Protein AF-A0A822FK09-F1 (afdb_monomer_lite)

Sequence (150 aa):
STNTNNSENTMFYQAYQQLHTKAHIIFRRSNEQIWHAQYIGMHSTDHGGAYRDSLTRICSDICSLRLSLFILCPNGRTNIGLNRDCWIPNVFPPNKSIPNKYKRQYRFIGQLFGMAIRKKHYLNIKFVILLWKKLLNELISIEDIKDIDL

Foldseek 3Di:
DDPPDLLCPALLNVCLVPPLVPLVPQLPDPDLQSDFADDPPDPDPDRVVRRVVSLQRNQVSVQDPSDQFKDQFQCLVVVHAALVSAIDGHDDDPPDDDDPVNVSSVVVVVSVVVSCVVSVNDRPHHHQPVVVCVVVVHDDDPVSVRRRHD

Secondary structure (DSSP, 8-state):
---S-TTTTSHHHHHHHHHTTTHHHHTTSS-S-SS----TT-----HHHHHHHHHHHHHHHHTSTTSTTEEE-HHHHHT-SS-TT-EEEPPPPTTSPPPHHHHHHHHHHHHHHHHHHHHTPPP---B-HHHHHHHHTPPPPHHHHHTT--

Structure (mmCIF, N/CA/C/O backbone):
data_AF-A0A822FK09-F1
#
_entry.id   AF-A0A822FK09-F1
#
loop_
_atom_site.group_PDB
_atom_site.id
_atom_site.type_symbol
_atom_site.label_atom_id
_atom_site.label_alt_id
_atom_site.label_comp_id
_atom_site.label_asym_id
_atom_site.label_entity_id
_atom_site.label_seq_id
_atom_site.pdbx_PDB_ins_code
_atom_site.Cartn_x
_atom_site.Cartn_y
_atom_site.Cartn_z
_atom_site.occupancy
_atom_site.B_iso_or_equiv
_atom_site.auth_seq_id
_atom_site.auth_comp_id
_atom_site.auth_asym_id
_atom_site.auth_atom_id
_atom_site.pdbx_PDB_model_num
ATOM 1 N N . SER A 1 1 ? 14.178 -19.447 18.108 1.00 31.42 1 SER A N 1
ATOM 2 C CA . SER A 1 1 ? 14.388 -20.112 16.810 1.00 31.42 1 SER A CA 1
ATOM 3 C C . SER A 1 1 ? 14.202 -19.097 15.688 1.00 31.42 1 SER A C 1
ATOM 5 O O . SER A 1 1 ? 13.098 -18.614 15.502 1.00 31.42 1 SER A O 1
ATOM 7 N N . THR A 1 2 ? 15.321 -18.670 15.087 1.00 36.28 2 THR A N 1
ATOM 8 C CA . THR A 1 2 ? 15.493 -17.976 13.785 1.00 36.28 2 THR A CA 1
ATOM 9 C C . THR A 1 2 ? 14.389 -17.018 13.302 1.00 36.28 2 THR A C 1
ATOM 11 O O . THR A 1 2 ? 13.529 -17.405 12.519 1.00 36.28 2 THR A O 1
ATOM 14 N N . ASN A 1 3 ? 14.468 -15.737 13.682 1.00 38.47 3 ASN A N 1
ATOM 15 C CA . ASN A 1 3 ? 13.640 -14.660 13.109 1.00 38.47 3 ASN A CA 1
ATOM 16 C C . ASN A 1 3 ? 14.492 -13.660 12.299 1.00 38.47 3 ASN A C 1
ATOM 18 O O . ASN A 1 3 ? 14.310 -12.446 12.359 1.00 38.47 3 ASN A O 1
ATOM 22 N N . THR A 1 4 ? 15.480 -14.184 11.574 1.00 41.44 4 THR A N 1
ATOM 23 C CA . THR A 1 4 ? 16.336 -13.442 10.648 1.00 41.44 4 THR A CA 1
ATOM 24 C C . THR A 1 4 ? 15.861 -13.691 9.208 1.00 41.44 4 THR A C 1
ATOM 26 O O . THR A 1 4 ? 15.949 -14.802 8.698 1.00 41.44 4 THR A O 1
ATOM 29 N N . ASN A 1 5 ? 15.364 -12.625 8.566 1.00 54.38 5 ASN A N 1
ATOM 30 C CA . ASN A 1 5 ? 15.271 -12.411 7.108 1.00 54.38 5 ASN A CA 1
ATOM 31 C C . ASN A 1 5 ? 14.056 -12.912 6.291 1.00 54.38 5 ASN A C 1
ATOM 33 O O . ASN A 1 5 ? 14.176 -13.078 5.079 1.00 54.38 5 ASN A O 1
ATOM 37 N N . ASN A 1 6 ? 12.837 -13.016 6.845 1.00 70.88 6 ASN A N 1
ATOM 38 C CA . ASN A 1 6 ? 11.650 -13.200 5.975 1.00 70.88 6 ASN A CA 1
ATOM 39 C C . ASN A 1 6 ? 11.326 -11.936 5.142 1.00 70.88 6 ASN A C 1
ATOM 41 O O . ASN A 1 6 ? 10.929 -12.033 3.981 1.00 70.88 6 ASN A O 1
ATOM 45 N N . SER A 1 7 ? 11.549 -10.738 5.700 1.00 83.25 7 SER A N 1
ATOM 46 C CA . SER A 1 7 ? 11.255 -9.481 4.998 1.00 83.25 7 SER A CA 1
ATOM 47 C C . SER A 1 7 ? 12.175 -9.231 3.803 1.00 83.25 7 SER A C 1
ATOM 49 O O . SER A 1 7 ? 11.760 -8.607 2.835 1.00 83.25 7 SER A O 1
ATOM 51 N N . GLU A 1 8 ? 13.432 -9.683 3.862 1.00 87.69 8 GLU A N 1
ATOM 52 C CA . GLU A 1 8 ? 14.410 -9.438 2.790 1.00 87.69 8 GLU A CA 1
ATOM 53 C C . GLU A 1 8 ? 14.115 -10.269 1.537 1.00 87.69 8 GLU A C 1
ATOM 55 O O . GLU A 1 8 ? 14.360 -9.822 0.420 1.00 87.69 8 GLU A O 1
ATOM 60 N N . ASN A 1 9 ? 13.460 -11.415 1.730 1.00 89.50 9 ASN A N 1
ATOM 61 C CA . ASN A 1 9 ? 12.986 -12.300 0.670 1.00 89.50 9 ASN A CA 1
ATOM 62 C C . ASN A 1 9 ? 11.632 -11.862 0.077 1.00 89.50 9 ASN A C 1
ATOM 64 O O . ASN A 1 9 ? 11.017 -12.610 -0.683 1.00 89.50 9 ASN A O 1
ATOM 68 N N . THR A 1 10 ? 11.114 -10.688 0.445 1.00 95.19 10 THR A N 1
ATOM 69 C CA . THR A 1 10 ? 9.901 -10.127 -0.170 1.00 95.19 10 THR A CA 1
ATOM 70 C C . THR A 1 10 ? 10.236 -9.493 -1.517 1.00 95.19 10 THR A C 1
ATOM 72 O O . THR A 1 10 ? 11.293 -8.875 -1.685 1.00 95.19 10 THR A O 1
ATOM 75 N N . MET A 1 11 ? 9.309 -9.587 -2.466 1.00 95.31 11 MET A N 1
ATOM 76 C CA . MET A 1 11 ? 9.396 -8.860 -3.731 1.00 95.31 11 MET A CA 1
ATOM 77 C C . MET A 1 11 ? 9.405 -7.355 -3.493 1.00 95.31 11 MET A C 1
ATOM 79 O O . MET A 1 11 ? 10.140 -6.634 -4.167 1.00 95.31 11 MET A O 1
ATOM 83 N N . PHE A 1 12 ? 8.661 -6.878 -2.489 1.00 97.06 12 PHE A N 1
ATOM 84 C CA . PHE A 1 12 ? 8.724 -5.474 -2.086 1.00 97.06 12 PHE A CA 1
ATOM 85 C C . PHE A 1 12 ? 10.144 -5.043 -1.704 1.00 97.06 12 PHE A C 1
ATOM 87 O O . PHE A 1 12 ? 10.626 -4.030 -2.211 1.00 97.06 12 PHE A O 1
ATOM 94 N N . TYR A 1 13 ? 10.825 -5.779 -0.818 1.00 96.44 13 TYR A N 1
ATOM 95 C CA . TYR A 1 13 ? 12.151 -5.374 -0.352 1.00 96.44 13 TYR A CA 1
ATOM 96 C C . TYR A 1 13 ? 13.193 -5.446 -1.467 1.00 96.44 13 TYR A C 1
ATOM 98 O O . TYR A 1 13 ? 13.995 -4.522 -1.601 1.00 96.44 13 TYR A O 1
ATOM 106 N N . GLN A 1 14 ? 13.144 -6.481 -2.307 1.00 95.19 14 GLN A N 1
ATOM 107 C CA . GLN A 1 14 ? 14.031 -6.603 -3.465 1.00 95.19 14 GLN A CA 1
ATOM 108 C C . GLN A 1 14 ? 13.825 -5.453 -4.463 1.00 95.19 14 GLN A C 1
ATOM 110 O O . GLN A 1 14 ? 14.800 -4.830 -4.892 1.00 95.19 14 GLN A O 1
ATOM 115 N N . ALA A 1 15 ? 12.571 -5.109 -4.774 1.00 95.94 15 ALA A N 1
ATOM 116 C CA . ALA A 1 15 ? 12.249 -3.967 -5.628 1.00 95.94 15 ALA A CA 1
ATOM 117 C C . ALA A 1 15 ? 12.680 -2.639 -4.988 1.00 95.94 15 ALA A C 1
ATOM 119 O O . ALA A 1 15 ? 13.268 -1.789 -5.657 1.00 95.94 15 ALA A O 1
ATOM 120 N N . TYR A 1 16 ? 12.445 -2.467 -3.683 1.00 97.25 16 TYR A N 1
ATOM 121 C CA . TYR A 1 16 ? 12.892 -1.298 -2.928 1.00 97.25 16 TYR A CA 1
ATOM 122 C C . TYR A 1 16 ? 14.411 -1.131 -3.034 1.00 97.25 16 TYR A C 1
ATOM 124 O O . TYR A 1 16 ? 14.868 -0.062 -3.435 1.00 97.25 16 TYR A O 1
ATOM 132 N N . GLN A 1 17 ? 15.195 -2.175 -2.750 1.00 96.19 17 GLN A N 1
ATOM 133 C CA . GLN A 1 17 ? 16.660 -2.118 -2.806 1.00 96.19 17 GLN A CA 1
ATOM 134 C C . GLN A 1 17 ? 17.168 -1.660 -4.178 1.00 96.19 17 GLN A C 1
ATOM 136 O O . GLN A 1 17 ? 18.041 -0.797 -4.250 1.00 96.19 17 GLN A O 1
ATOM 141 N N . GLN A 1 18 ? 16.565 -2.158 -5.257 1.00 95.06 18 GLN A N 1
ATOM 142 C CA . GLN A 1 18 ? 17.008 -1.867 -6.621 1.00 95.06 18 GLN A CA 1
ATOM 143 C C . GLN A 1 18 ? 16.509 -0.517 -7.158 1.00 95.06 18 GLN A C 1
ATOM 145 O O . GLN A 1 18 ? 17.213 0.143 -7.923 1.00 95.06 18 GLN A O 1
ATOM 150 N N . LEU A 1 19 ? 15.301 -0.087 -6.777 1.00 95.69 19 LEU A N 1
ATOM 151 C CA . LEU A 1 19 ? 14.610 1.007 -7.466 1.00 95.69 19 LEU A CA 1
ATOM 152 C C . LEU A 1 19 ? 14.498 2.296 -6.645 1.00 95.69 19 LEU A C 1
ATOM 154 O O . LEU A 1 19 ? 14.421 3.371 -7.241 1.00 95.69 19 LEU A O 1
ATOM 158 N N . HIS A 1 20 ? 14.495 2.247 -5.307 1.00 96.06 20 HIS A N 1
ATOM 159 C CA . HIS A 1 20 ? 14.054 3.389 -4.484 1.00 96.06 20 HIS A CA 1
ATOM 160 C C . HIS A 1 20 ? 14.849 4.688 -4.702 1.00 96.06 20 HIS A C 1
ATOM 162 O O . HIS A 1 20 ? 14.274 5.778 -4.675 1.00 96.06 20 HIS A O 1
ATOM 168 N N . THR A 1 21 ? 16.158 4.598 -4.955 1.00 96.12 21 THR A N 1
ATOM 169 C CA . THR A 1 21 ? 17.029 5.770 -5.156 1.00 96.12 21 THR A CA 1
ATOM 170 C C . THR A 1 21 ? 16.655 6.552 -6.416 1.00 96.12 21 THR A C 1
ATOM 172 O O . THR A 1 21 ? 16.607 7.783 -6.401 1.00 96.12 21 THR A O 1
ATOM 175 N N . LYS A 1 22 ? 16.312 5.844 -7.498 1.00 94.50 22 LYS A N 1
ATOM 176 C CA . LYS A 1 22 ? 15.973 6.419 -8.809 1.00 94.50 22 LYS A CA 1
ATOM 177 C C . LYS A 1 22 ? 14.476 6.381 -9.125 1.00 94.50 22 LYS A C 1
ATOM 179 O O . LYS A 1 22 ? 14.082 6.883 -10.176 1.00 94.50 22 LYS A O 1
ATOM 184 N N . ALA A 1 23 ? 13.639 5.868 -8.221 1.00 94.44 23 ALA A N 1
ATOM 185 C CA . ALA A 1 23 ? 12.195 5.715 -8.412 1.00 94.44 23 ALA A CA 1
ATOM 186 C C . ALA A 1 23 ? 11.525 7.018 -8.862 1.00 94.44 23 ALA A C 1
ATOM 188 O O . ALA A 1 23 ? 10.705 7.010 -9.771 1.00 94.44 23 ALA A O 1
ATOM 189 N N . HIS A 1 24 ? 11.945 8.160 -8.307 1.00 91.31 24 HIS A N 1
ATOM 190 C CA . HIS A 1 24 ? 11.432 9.466 -8.712 1.00 91.31 24 HIS A CA 1
ATOM 191 C C . HIS A 1 24 ? 11.623 9.739 -10.214 1.00 91.31 24 HIS A C 1
ATOM 193 O O . HIS A 1 24 ? 10.712 10.265 -10.833 1.00 91.31 24 HIS A O 1
ATOM 199 N N . ILE A 1 25 ? 12.746 9.351 -10.822 1.00 92.50 25 ILE A N 1
ATOM 200 C CA . ILE A 1 25 ? 12.992 9.521 -12.263 1.00 92.50 25 ILE A CA 1
ATOM 201 C C . ILE A 1 25 ? 12.332 8.395 -13.061 1.00 92.50 25 ILE A C 1
ATOM 203 O O . ILE A 1 25 ? 11.610 8.654 -14.022 1.00 92.50 25 ILE A O 1
ATOM 207 N N . ILE A 1 26 ? 12.579 7.145 -12.665 1.00 92.81 26 ILE A N 1
ATOM 208 C CA . ILE A 1 26 ? 12.204 5.957 -13.441 1.00 92.81 26 ILE A CA 1
ATOM 209 C C . ILE A 1 26 ? 10.679 5.827 -13.541 1.00 92.81 26 ILE A C 1
ATOM 211 O O . ILE A 1 26 ? 10.157 5.599 -14.628 1.00 92.81 26 ILE A O 1
ATOM 215 N N . PHE A 1 27 ? 9.949 6.069 -12.448 1.00 94.50 27 PHE A N 1
ATOM 216 C CA . PHE A 1 27 ? 8.494 5.877 -12.395 1.00 94.50 27 PHE A CA 1
ATOM 217 C C . PHE A 1 27 ? 7.702 6.959 -13.150 1.0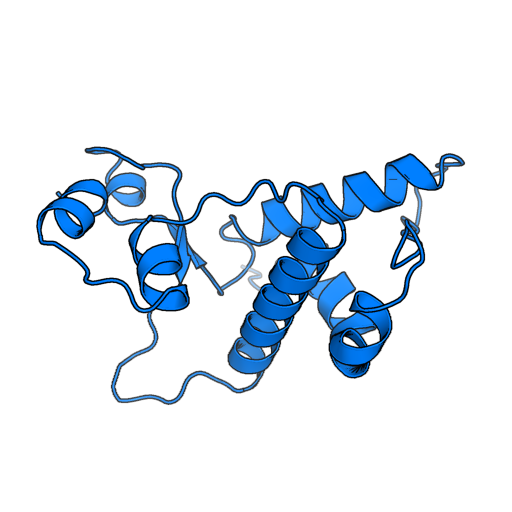0 94.50 27 PHE A C 1
ATOM 219 O O . PHE A 1 27 ? 6.479 6.876 -13.246 1.00 94.50 27 PHE A O 1
ATOM 226 N N . ARG A 1 28 ? 8.385 7.979 -13.688 1.00 92.62 28 ARG A N 1
ATOM 227 C CA . ARG A 1 28 ? 7.790 9.037 -14.521 1.00 92.62 28 ARG A CA 1
ATOM 228 C C . ARG A 1 28 ? 8.020 8.838 -16.021 1.00 92.62 28 ARG A C 1
ATOM 230 O O . ARG A 1 28 ? 7.502 9.624 -16.806 1.00 92.62 28 ARG A O 1
ATOM 237 N N . ARG A 1 29 ? 8.797 7.828 -16.428 1.00 90.94 29 ARG A N 1
ATOM 238 C CA . ARG A 1 29 ? 9.072 7.549 -17.847 1.00 90.94 29 ARG A CA 1
ATOM 239 C C . ARG A 1 29 ? 7.801 7.129 -18.581 1.00 90.94 29 ARG A C 1
ATOM 241 O O . ARG A 1 29 ? 6.880 6.596 -17.967 1.00 90.94 29 ARG A O 1
ATOM 248 N N . SER A 1 30 ? 7.746 7.345 -19.893 1.00 85.88 30 SER A N 1
ATOM 249 C CA . SER A 1 30 ? 6.580 7.042 -20.735 1.00 85.88 30 SER A CA 1
ATOM 250 C C . SER A 1 30 ? 6.399 5.551 -21.034 1.00 85.88 30 SER A C 1
ATOM 252 O O . SER A 1 30 ? 5.274 5.150 -21.307 1.00 85.88 30 SER A O 1
ATOM 254 N N . ASN A 1 31 ? 7.440 4.726 -20.878 1.00 85.69 31 ASN A N 1
ATOM 255 C CA . ASN A 1 31 ? 7.402 3.276 -21.106 1.00 85.69 31 ASN A CA 1
ATOM 256 C C . ASN A 1 31 ? 6.218 2.593 -20.397 1.00 85.69 31 ASN A C 1
ATOM 258 O O . ASN A 1 31 ? 5.904 2.935 -19.255 1.00 85.69 31 ASN A O 1
ATOM 262 N N . GLU A 1 32 ? 5.579 1.621 -21.052 1.00 80.06 32 GLU A N 1
ATOM 263 C CA . GLU A 1 32 ? 4.514 0.818 -20.431 1.00 80.06 32 GLU A CA 1
ATOM 264 C C . GLU A 1 32 ? 5.051 -0.027 -19.273 1.00 80.06 32 GLU A C 1
ATOM 266 O O . GLU A 1 32 ? 4.437 -0.095 -18.213 1.00 80.06 32 GLU A O 1
ATOM 271 N N . GLN A 1 33 ? 6.237 -0.614 -19.452 1.00 84.88 33 GLN A N 1
ATOM 272 C CA . GLN A 1 33 ? 6.951 -1.346 -18.411 1.00 84.88 33 GLN A CA 1
ATOM 273 C C . GLN A 1 33 ? 8.051 -0.468 -17.822 1.00 84.88 33 GLN A C 1
ATOM 275 O O . GLN A 1 33 ? 8.919 0.046 -18.530 1.00 84.88 33 GLN A O 1
ATOM 280 N N . ILE A 1 34 ? 8.002 -0.289 -16.505 1.00 90.00 34 ILE A N 1
ATOM 281 C CA . ILE A 1 34 ? 8.924 0.588 -15.776 1.00 90.00 34 ILE A CA 1
ATOM 282 C C . ILE A 1 34 ? 10.207 -0.146 -15.361 1.00 90.00 34 ILE A C 1
ATOM 284 O O . ILE A 1 34 ? 11.264 0.476 -15.241 1.00 90.00 34 ILE A O 1
ATOM 288 N N . TRP A 1 35 ? 10.122 -1.462 -15.165 1.00 90.50 35 TRP A N 1
ATOM 289 C CA . TRP A 1 35 ? 11.259 -2.340 -14.903 1.00 90.50 35 TRP A CA 1
ATOM 290 C C . TRP A 1 35 ? 11.063 -3.687 -15.592 1.00 90.50 35 TRP A C 1
ATOM 292 O O . TRP A 1 35 ? 9.941 -4.087 -15.896 1.00 90.50 35 TRP A O 1
ATOM 302 N N . HIS A 1 36 ? 12.175 -4.389 -15.784 1.00 89.44 36 HIS A N 1
ATOM 303 C CA . HIS A 1 36 ? 12.197 -5.776 -16.217 1.00 89.44 36 HIS A CA 1
ATOM 304 C C . HIS A 1 36 ? 12.321 -6.680 -14.986 1.00 89.44 36 HIS A C 1
ATOM 306 O O . HIS A 1 36 ? 13.291 -6.571 -14.236 1.00 89.44 36 HIS A O 1
ATOM 312 N N . ALA A 1 37 ? 11.328 -7.537 -14.753 1.00 89.31 37 ALA A N 1
ATOM 313 C CA . ALA A 1 37 ? 11.361 -8.504 -13.661 1.00 89.31 37 ALA A CA 1
ATOM 314 C C . ALA A 1 37 ? 11.985 -9.816 -14.153 1.00 89.31 37 ALA A C 1
ATOM 316 O O . ALA A 1 37 ? 11.488 -10.419 -15.099 1.00 89.31 37 ALA A O 1
ATOM 317 N N . GLN A 1 38 ? 13.060 -10.257 -13.499 1.00 87.69 38 GLN A N 1
ATOM 318 C CA . GLN A 1 38 ? 13.707 -11.538 -13.766 1.00 87.69 38 GLN A CA 1
ATOM 319 C C . GLN A 1 38 ? 13.714 -12.372 -12.487 1.00 87.69 38 GLN A C 1
ATOM 321 O O . GLN A 1 38 ? 14.262 -11.955 -11.467 1.00 87.69 38 GLN A O 1
ATOM 326 N N . TYR A 1 39 ? 13.113 -13.555 -12.554 1.00 85.94 39 TYR A N 1
ATOM 327 C CA . TYR A 1 39 ? 13.054 -14.489 -11.437 1.00 85.94 39 TYR A CA 1
ATOM 328 C C . TYR A 1 39 ? 14.177 -15.516 -11.556 1.00 85.94 39 TYR A C 1
ATOM 330 O O . TYR A 1 39 ? 14.187 -16.348 -12.462 1.00 85.94 39 TYR A O 1
ATOM 338 N N . ILE A 1 40 ? 15.144 -15.448 -10.641 1.00 84.69 40 ILE A N 1
ATOM 339 C CA . ILE A 1 40 ? 16.280 -16.375 -10.617 1.00 84.69 40 ILE A CA 1
ATOM 340 C C . ILE A 1 40 ? 15.750 -17.799 -10.410 1.00 84.69 40 ILE A C 1
ATOM 342 O O . ILE A 1 40 ? 15.022 -18.063 -9.457 1.00 84.69 40 ILE A O 1
ATOM 346 N N . GLY A 1 41 ? 16.111 -18.712 -11.314 1.00 80.44 41 GLY A N 1
ATOM 347 C CA . GLY A 1 41 ? 15.694 -20.116 -11.262 1.00 80.44 41 GLY A CA 1
ATOM 348 C C . GLY A 1 41 ? 14.326 -20.418 -11.885 1.00 80.44 41 GLY A C 1
ATOM 349 O O . GLY A 1 41 ? 13.953 -21.586 -11.955 1.00 80.44 41 GLY A O 1
ATOM 350 N N . MET A 1 42 ? 13.593 -19.416 -12.383 1.00 74.88 42 MET A N 1
ATOM 351 C CA . MET A 1 42 ? 12.375 -19.637 -13.168 1.00 74.88 42 MET A CA 1
ATOM 352 C C . MET A 1 42 ? 12.672 -19.483 -14.663 1.00 74.88 42 MET A C 1
ATOM 354 O O . MET A 1 42 ? 13.170 -18.451 -15.106 1.00 74.88 42 MET A O 1
ATOM 358 N N . HIS A 1 43 ? 12.341 -20.506 -15.454 1.00 63.12 43 H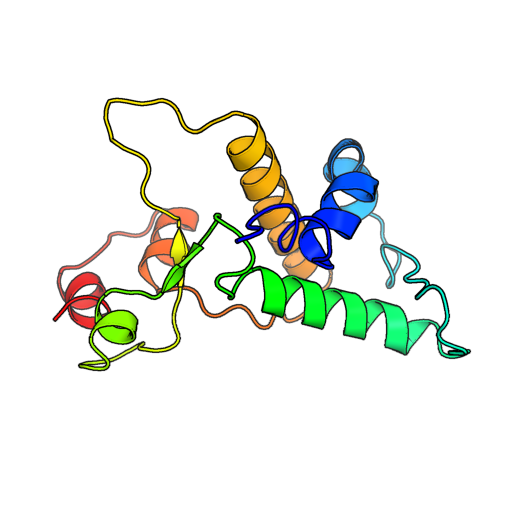IS A N 1
ATOM 359 C CA . HIS A 1 43 ? 12.365 -20.429 -16.916 1.00 63.12 43 HIS A CA 1
ATOM 360 C C . HIS A 1 43 ? 11.072 -19.763 -17.402 1.00 63.12 43 HIS A C 1
ATOM 362 O O . HIS A 1 43 ? 10.118 -20.444 -17.764 1.00 63.12 43 HIS A O 1
ATOM 368 N N . SER A 1 44 ? 11.005 -18.431 -17.368 1.00 59.25 44 SER A N 1
ATOM 369 C CA . SER A 1 44 ? 9.880 -17.682 -17.944 1.00 59.25 44 SER A CA 1
ATOM 370 C C . SER A 1 44 ? 10.354 -16.808 -19.105 1.00 59.25 44 SER A C 1
ATOM 372 O O . SER A 1 44 ? 11.200 -15.939 -18.905 1.00 59.25 44 SER A O 1
ATOM 374 N N . THR A 1 45 ? 9.789 -17.018 -20.295 1.00 58.41 45 THR A N 1
ATOM 375 C CA . THR A 1 45 ? 10.040 -16.250 -21.535 1.00 58.41 45 THR A CA 1
ATOM 376 C C . THR A 1 45 ? 9.092 -15.056 -21.733 1.00 58.41 45 THR A C 1
ATOM 378 O O . THR A 1 45 ? 9.316 -14.228 -22.617 1.00 58.41 45 THR A O 1
ATOM 381 N N . ASP A 1 46 ? 8.059 -14.920 -20.892 1.00 63.22 46 ASP A N 1
ATOM 382 C CA . ASP A 1 46 ? 6.996 -13.920 -21.056 1.00 63.22 46 ASP A CA 1
ATOM 383 C C . ASP A 1 46 ? 7.268 -12.626 -20.272 1.00 63.22 46 ASP A C 1
ATOM 385 O O . ASP A 1 46 ? 6.895 -12.455 -19.108 1.00 63.22 46 ASP A O 1
ATOM 389 N N . HIS A 1 47 ? 7.883 -11.662 -20.954 1.00 61.84 47 HIS A N 1
ATOM 390 C CA . HIS A 1 47 ? 8.331 -10.384 -20.392 1.00 61.84 47 HIS A CA 1
ATOM 391 C C . HIS A 1 47 ? 7.198 -9.541 -19.762 1.00 61.84 47 HIS A C 1
ATOM 393 O O . HIS A 1 47 ? 7.373 -8.939 -18.702 1.00 61.84 47 HIS A O 1
ATOM 399 N N . GLY A 1 48 ? 6.007 -9.513 -20.378 1.00 67.50 48 GLY A N 1
ATOM 400 C CA . GLY A 1 48 ? 4.857 -8.753 -19.862 1.00 67.50 48 GLY A CA 1
ATOM 401 C C . GLY A 1 48 ? 4.198 -9.380 -18.629 1.00 67.50 48 GLY A C 1
ATOM 402 O O . GLY A 1 48 ? 3.713 -8.659 -17.750 1.00 67.50 48 GLY A O 1
ATOM 403 N N . GLY A 1 49 ? 4.214 -10.713 -18.541 1.00 82.62 49 GLY A N 1
ATOM 404 C CA . GLY A 1 49 ? 3.692 -11.455 -17.394 1.00 82.62 49 GLY A CA 1
ATOM 405 C C . GLY A 1 49 ? 4.522 -11.197 -16.142 1.00 82.62 49 GLY A C 1
ATOM 406 O O . GLY A 1 49 ? 3.963 -10.875 -15.095 1.00 82.62 49 GLY A O 1
ATOM 407 N N . ALA A 1 50 ? 5.851 -11.221 -16.273 1.00 88.25 50 ALA A N 1
ATOM 408 C CA . ALA A 1 50 ? 6.764 -11.016 -15.152 1.00 88.25 50 ALA A CA 1
ATOM 409 C C . ALA A 1 50 ? 6.629 -9.620 -14.515 1.00 88.25 50 ALA A C 1
ATOM 411 O O . ALA A 1 50 ? 6.616 -9.500 -13.289 1.00 88.25 50 ALA A O 1
ATOM 412 N N . TYR A 1 51 ? 6.462 -8.558 -15.317 1.00 89.88 51 TYR A N 1
ATOM 413 C CA . TYR A 1 51 ? 6.229 -7.208 -14.787 1.00 89.88 51 TYR A CA 1
ATOM 414 C C . TYR A 1 51 ? 4.947 -7.141 -13.942 1.00 89.88 51 TYR A C 1
ATOM 416 O O . TYR A 1 51 ? 4.984 -6.696 -12.791 1.00 89.88 51 TYR A O 1
ATOM 424 N N . ARG A 1 52 ? 3.820 -7.629 -14.478 1.00 90.25 52 ARG A N 1
ATOM 425 C CA . ARG A 1 52 ? 2.527 -7.617 -13.772 1.00 90.25 52 ARG A CA 1
ATOM 426 C C . ARG A 1 52 ? 2.544 -8.510 -12.533 1.00 90.25 52 ARG A C 1
ATOM 428 O O . ARG A 1 52 ? 2.070 -8.090 -11.482 1.00 90.25 52 ARG A O 1
ATOM 435 N N . ASP A 1 53 ? 3.138 -9.696 -12.630 1.00 92.12 53 ASP A N 1
ATOM 436 C CA . ASP A 1 53 ? 3.308 -10.606 -11.495 1.00 92.12 53 ASP A CA 1
ATOM 437 C C . ASP A 1 53 ? 4.149 -9.961 -10.385 1.00 92.12 53 ASP A C 1
ATOM 439 O O . ASP A 1 53 ? 3.767 -10.000 -9.214 1.00 92.12 53 ASP A O 1
ATOM 443 N N . SER A 1 54 ? 5.235 -9.268 -10.745 1.00 94.00 54 SER A N 1
ATOM 444 C CA . SER A 1 54 ? 6.063 -8.570 -9.759 1.00 94.00 54 SER A CA 1
ATOM 445 C C . SER A 1 54 ? 5.277 -7.488 -9.011 1.00 94.00 54 SER A C 1
ATOM 447 O O . SER A 1 54 ? 5.384 -7.395 -7.789 1.00 94.00 54 SER A O 1
ATOM 449 N N . LEU A 1 55 ? 4.416 -6.729 -9.703 1.00 94.62 55 LEU A N 1
ATOM 450 C CA . LEU A 1 55 ? 3.512 -5.756 -9.083 1.00 94.62 55 LEU A CA 1
ATOM 451 C C . LEU A 1 55 ? 2.513 -6.418 -8.131 1.00 94.62 55 LEU A C 1
ATOM 453 O O . LEU A 1 55 ? 2.330 -5.936 -7.010 1.00 94.62 55 LEU A O 1
ATOM 457 N N . THR A 1 56 ? 1.898 -7.524 -8.547 1.00 95.31 56 THR A N 1
ATOM 458 C CA . THR A 1 56 ? 0.959 -8.282 -7.711 1.00 95.31 56 THR A CA 1
ATOM 459 C C . THR A 1 56 ? 1.637 -8.794 -6.441 1.00 95.31 56 THR A C 1
ATOM 461 O O . THR A 1 56 ? 1.101 -8.612 -5.347 1.00 95.31 56 THR A O 1
ATOM 464 N N . ARG A 1 57 ? 2.844 -9.363 -6.548 1.00 95.62 57 ARG A N 1
ATOM 465 C CA . ARG A 1 57 ? 3.613 -9.843 -5.387 1.00 95.62 57 ARG A CA 1
ATOM 466 C C . ARG A 1 57 ? 4.044 -8.706 -4.466 1.00 95.62 57 ARG A C 1
ATOM 468 O O . ARG A 1 57 ? 3.945 -8.848 -3.253 1.00 95.62 57 ARG A O 1
ATOM 475 N N . ILE A 1 58 ? 4.455 -7.564 -5.025 1.00 96.81 58 ILE A N 1
ATOM 476 C CA . ILE A 1 58 ? 4.755 -6.356 -4.244 1.00 96.81 58 ILE A CA 1
ATOM 477 C C . ILE A 1 58 ? 3.523 -5.919 -3.437 1.00 96.81 58 ILE A C 1
ATOM 479 O O . ILE A 1 58 ? 3.648 -5.656 -2.243 1.00 96.81 58 ILE A O 1
ATOM 483 N N . CYS A 1 59 ? 2.337 -5.871 -4.056 1.00 97.25 59 CYS A N 1
ATOM 484 C CA . CYS A 1 59 ? 1.094 -5.526 -3.355 1.00 97.25 59 CYS A CA 1
ATOM 485 C C . CYS A 1 59 ? 0.761 -6.547 -2.259 1.00 97.25 59 CYS A C 1
ATOM 487 O O . CYS A 1 59 ? 0.419 -6.161 -1.143 1.00 97.25 59 CYS A O 1
ATOM 489 N N . SER A 1 60 ? 0.927 -7.839 -2.553 1.00 96.31 60 SER A N 1
ATOM 490 C CA . SER A 1 60 ? 0.727 -8.907 -1.573 1.00 96.31 60 SER A CA 1
ATOM 491 C C . SER A 1 60 ? 1.673 -8.778 -0.381 1.00 96.31 60 SER A C 1
ATOM 493 O O . SER A 1 60 ? 1.241 -8.973 0.748 1.00 96.31 60 SER A O 1
ATOM 495 N N . ASP A 1 61 ? 2.946 -8.444 -0.603 1.00 96.81 61 ASP A N 1
ATOM 496 C CA . ASP A 1 61 ? 3.907 -8.263 0.486 1.00 96.81 61 ASP A CA 1
ATOM 497 C C . ASP A 1 61 ? 3.558 -7.040 1.349 1.00 96.81 61 ASP A C 1
ATOM 499 O O . ASP A 1 61 ? 3.663 -7.119 2.574 1.00 96.81 61 ASP A O 1
ATOM 503 N N . ILE A 1 62 ? 3.109 -5.939 0.727 1.00 96.50 62 ILE A N 1
ATOM 504 C CA . ILE A 1 62 ? 2.620 -4.727 1.412 1.00 96.50 62 ILE A CA 1
ATOM 505 C C . ILE A 1 62 ? 1.429 -5.046 2.326 1.00 96.50 62 ILE A C 1
ATOM 507 O O . ILE A 1 62 ? 1.383 -4.560 3.455 1.00 96.50 62 ILE A O 1
ATOM 511 N N . CYS A 1 63 ? 0.502 -5.882 1.860 1.00 95.88 63 CYS A N 1
ATOM 512 C CA . CYS A 1 63 ? -0.655 -6.366 2.614 1.00 95.88 63 CYS A CA 1
ATOM 513 C C . CYS A 1 63 ? -0.373 -7.727 3.280 1.00 95.88 63 CYS A C 1
ATOM 515 O O . CYS A 1 63 ? -1.173 -8.658 3.180 1.00 95.88 63 CYS A O 1
ATOM 517 N N . SER A 1 64 ? 0.779 -7.860 3.946 1.00 93.81 64 SER A N 1
ATOM 518 C CA . SER A 1 64 ? 1.146 -9.066 4.695 1.00 93.81 64 SER A CA 1
ATOM 519 C C . SER A 1 64 ? 1.926 -8.740 5.967 1.00 93.81 64 SER A C 1
ATOM 521 O O . SER A 1 64 ? 2.518 -7.673 6.108 1.00 93.81 64 SER A O 1
ATOM 523 N N . LEU A 1 65 ? 2.026 -9.722 6.865 1.00 91.56 65 LEU A N 1
ATOM 524 C CA . LEU A 1 65 ? 2.860 -9.630 8.069 1.00 91.56 65 LEU A CA 1
ATOM 525 C C . LEU A 1 65 ? 4.366 -9.792 7.780 1.00 91.56 65 LEU A C 1
ATOM 527 O O . LEU A 1 65 ? 5.179 -9.735 8.702 1.00 91.56 65 LEU A O 1
ATOM 531 N N . ARG A 1 66 ? 4.766 -9.999 6.514 1.00 92.81 66 ARG A N 1
ATOM 532 C CA . ARG A 1 66 ? 6.181 -10.149 6.125 1.00 92.81 66 ARG A CA 1
ATOM 533 C C . ARG A 1 66 ? 6.944 -8.826 6.185 1.00 92.81 66 ARG A C 1
ATOM 535 O O . ARG A 1 66 ? 8.172 -8.835 6.274 1.00 92.81 66 ARG A O 1
ATOM 542 N N . LEU A 1 67 ? 6.234 -7.699 6.127 1.00 92.88 67 LEU A N 1
ATOM 543 C CA . LEU A 1 67 ? 6.788 -6.353 6.226 1.00 92.88 67 LEU A CA 1
ATOM 544 C C . LEU A 1 67 ? 6.277 -5.672 7.495 1.00 92.88 67 LEU A C 1
ATOM 546 O O . LEU A 1 67 ? 5.077 -5.556 7.704 1.00 92.88 67 LEU A O 1
ATOM 550 N N . SER A 1 68 ? 7.172 -5.097 8.298 1.00 91.69 68 SER A N 1
ATOM 551 C CA . SER A 1 68 ? 6.798 -4.307 9.485 1.00 91.69 68 SER A CA 1
ATOM 552 C C . SER A 1 68 ? 6.316 -2.883 9.146 1.00 91.69 68 SER A C 1
ATOM 554 O O . SER A 1 68 ? 6.568 -1.942 9.903 1.00 91.69 68 SER A O 1
ATOM 556 N N . LEU A 1 69 ? 5.672 -2.714 7.987 1.00 94.19 69 LEU A N 1
ATOM 557 C CA . LEU A 1 69 ? 5.178 -1.433 7.473 1.00 94.19 69 LEU A CA 1
ATOM 558 C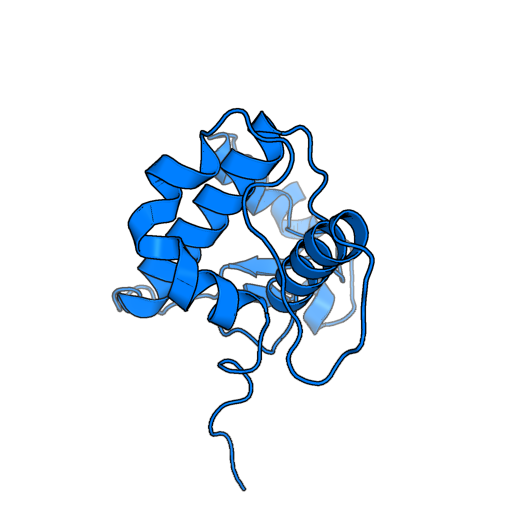 C . LEU A 1 69 ? 3.685 -1.256 7.708 1.00 94.19 69 LEU A C 1
ATOM 560 O O . LEU A 1 69 ? 3.260 -0.160 8.036 1.00 94.19 69 LEU A O 1
ATOM 564 N N . PHE A 1 70 ? 2.891 -2.311 7.580 1.00 95.50 70 PHE A N 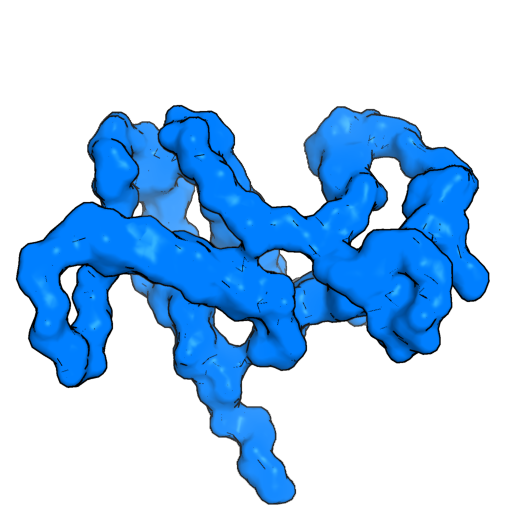1
ATOM 565 C CA . PHE A 1 70 ? 1.453 -2.238 7.802 1.00 95.50 70 PHE A CA 1
ATOM 566 C C . PHE A 1 70 ? 1.027 -3.343 8.748 1.00 95.50 70 PHE A C 1
ATOM 568 O O . PHE A 1 70 ? 1.685 -4.376 8.868 1.00 95.50 70 PHE A O 1
ATOM 575 N N . ILE A 1 71 ? -0.079 -3.097 9.428 1.00 95.38 71 ILE A N 1
ATOM 576 C CA . ILE A 1 71 ? -0.741 -4.065 10.288 1.00 95.38 71 ILE A CA 1
ATOM 577 C C . ILE A 1 71 ? -2.198 -4.170 9.860 1.00 95.38 71 ILE A C 1
ATOM 579 O O . ILE A 1 71 ? -2.752 -3.238 9.274 1.00 95.38 71 ILE A O 1
ATOM 583 N N . LEU A 1 72 ? -2.813 -5.311 10.141 1.00 96.06 72 LEU A N 1
ATOM 584 C CA . LEU A 1 72 ? -4.239 -5.491 9.917 1.00 96.06 72 LEU A CA 1
ATOM 585 C C . LEU A 1 72 ? -5.027 -4.523 10.816 1.00 96.06 72 LEU A C 1
ATOM 587 O O . LEU A 1 72 ? -4.611 -4.254 11.951 1.00 96.06 72 LEU A O 1
ATOM 591 N N . CYS A 1 73 ? -6.140 -3.984 10.316 1.00 96.12 73 CYS A N 1
ATOM 592 C CA . CYS A 1 73 ? -7.008 -3.105 11.100 1.00 96.12 73 CYS A CA 1
ATOM 593 C C . CYS A 1 73 ? -7.517 -3.812 12.380 1.00 96.12 73 CYS A C 1
ATOM 595 O O . CYS A 1 73 ? -7.496 -5.047 12.453 1.00 96.12 73 CYS A O 1
ATOM 597 N N . PRO A 1 74 ? -7.951 -3.068 13.417 1.00 96.31 74 PRO A N 1
ATOM 598 C CA . PRO A 1 74 ? -8.515 -3.657 14.635 1.00 96.31 74 PRO A CA 1
ATOM 599 C C . PRO A 1 74 ? -9.589 -4.721 14.364 1.00 96.31 74 PRO A C 1
ATOM 601 O O . PRO A 1 74 ? -9.414 -5.855 14.812 1.00 96.31 74 PRO A O 1
ATOM 604 N N . ASN A 1 75 ? -10.580 -4.415 13.522 1.00 96.69 75 ASN A N 1
ATOM 605 C CA . ASN A 1 75 ? -11.629 -5.349 13.093 1.00 96.69 75 ASN A CA 1
ATOM 606 C C . ASN A 1 75 ? -11.083 -6.637 12.457 1.00 96.69 75 ASN A C 1
ATOM 608 O O . ASN A 1 75 ? -11.605 -7.729 12.671 1.00 96.69 75 ASN A O 1
ATOM 612 N N . GLY A 1 76 ? -9.998 -6.548 11.689 1.00 95.62 76 GLY A N 1
ATOM 613 C CA . GLY A 1 76 ? -9.348 -7.720 11.109 1.00 95.62 76 GLY A CA 1
ATOM 614 C C . GLY A 1 76 ? -8.601 -8.570 12.132 1.00 95.62 76 GLY A C 1
ATOM 615 O O . GLY A 1 76 ? -8.569 -9.793 12.012 1.00 95.62 76 GLY A O 1
ATOM 616 N N . ARG A 1 77 ? -8.027 -7.945 13.167 1.00 94.62 77 ARG A N 1
ATOM 617 C CA . ARG A 1 77 ? -7.336 -8.656 14.256 1.00 94.62 77 ARG A CA 1
ATOM 618 C C . ARG A 1 77 ? -8.312 -9.374 15.184 1.00 94.62 77 ARG A C 1
ATOM 620 O O . ARG A 1 77 ? -8.011 -10.480 15.621 1.00 94.62 77 ARG A O 1
ATOM 627 N N . THR A 1 78 ? -9.454 -8.757 15.480 1.00 96.00 78 THR A N 1
ATOM 628 C CA . THR A 1 78 ? -10.528 -9.359 16.290 1.00 96.00 78 THR A CA 1
ATOM 629 C C . THR A 1 78 ? -11.449 -10.255 15.464 1.00 96.00 78 THR A C 1
ATOM 631 O O . THR A 1 78 ? -12.187 -11.059 16.026 1.00 96.00 78 THR A O 1
ATOM 634 N N . ASN A 1 79 ? -11.380 -10.146 14.135 1.00 94.69 79 ASN A N 1
ATOM 635 C CA . ASN A 1 79 ? -12.272 -10.785 13.172 1.00 94.69 79 ASN A CA 1
ATOM 636 C C . ASN A 1 79 ? -13.757 -10.382 13.333 1.00 94.69 79 ASN A C 1
ATOM 638 O O . ASN A 1 79 ? -14.656 -11.131 12.939 1.00 94.69 79 ASN A O 1
ATOM 642 N N . ILE A 1 80 ? -14.016 -9.186 13.868 1.00 94.56 80 ILE A N 1
ATOM 643 C CA . ILE A 1 80 ? -15.347 -8.624 14.146 1.00 94.56 80 ILE A CA 1
ATOM 644 C C . ILE A 1 80 ? -15.515 -7.326 13.345 1.00 94.56 80 ILE A C 1
ATOM 646 O O . ILE A 1 80 ? -14.554 -6.593 13.162 1.00 94.56 80 ILE A O 1
ATOM 650 N N . GLY A 1 81 ? -16.725 -7.034 12.862 1.00 94.06 81 GLY A N 1
ATOM 651 C CA . GLY A 1 81 ? -17.026 -5.780 12.160 1.00 94.06 81 GLY A CA 1
ATOM 652 C C . GLY A 1 81 ? -16.695 -5.783 10.660 1.00 94.06 81 GLY A C 1
ATOM 653 O O . GLY A 1 81 ? -16.540 -6.836 10.033 1.00 94.06 81 GLY A O 1
ATOM 654 N N . LEU A 1 82 ? -16.645 -4.585 10.072 1.00 95.31 82 LEU A N 1
ATOM 655 C CA . LEU A 1 82 ? -16.383 -4.353 8.646 1.00 95.31 82 LEU A CA 1
ATOM 656 C C . LEU A 1 82 ? -14.877 -4.248 8.349 1.00 95.31 82 LEU A C 1
ATOM 658 O O . LEU A 1 82 ? -14.054 -4.143 9.255 1.00 95.31 82 LEU A O 1
ATOM 662 N N . ASN A 1 83 ? -14.513 -4.283 7.060 1.00 96.12 83 ASN A N 1
ATOM 663 C CA . ASN A 1 83 ? -13.149 -4.022 6.568 1.00 96.12 83 ASN A CA 1
ATOM 664 C C . ASN A 1 83 ? -12.053 -4.909 7.189 1.00 96.12 83 ASN A C 1
ATOM 666 O O . ASN A 1 83 ? -10.911 -4.479 7.348 1.00 96.12 83 ASN A O 1
ATOM 670 N N . ARG A 1 84 ? -12.390 -6.154 7.544 1.00 96.19 84 ARG A N 1
ATOM 671 C CA . ARG A 1 84 ? -11.506 -7.094 8.261 1.00 96.19 84 ARG A CA 1
ATOM 672 C C . ARG A 1 84 ? -10.245 -7.488 7.487 1.00 96.19 84 ARG A C 1
ATOM 674 O O . ARG A 1 84 ? -9.290 -7.982 8.073 1.00 96.19 84 ARG A O 1
ATOM 681 N N . ASP A 1 85 ? -10.235 -7.290 6.176 1.00 95.62 85 ASP A N 1
ATOM 682 C CA . ASP A 1 85 ? -9.102 -7.548 5.291 1.00 95.62 85 ASP A CA 1
ATOM 683 C C . ASP A 1 85 ? -8.289 -6.283 4.958 1.00 95.62 85 ASP A C 1
ATOM 685 O O . ASP A 1 85 ? -7.349 -6.348 4.157 1.00 95.62 85 ASP A O 1
ATOM 689 N N . CYS A 1 86 ? -8.622 -5.143 5.576 1.00 96.50 86 CYS A N 1
ATOM 690 C CA . CYS A 1 86 ? -7.939 -3.874 5.368 1.00 96.50 86 CYS A CA 1
ATOM 691 C C . CYS A 1 86 ? -6.746 -3.672 6.310 1.00 96.50 86 CYS A C 1
ATOM 693 O O . CYS A 1 86 ? -6.716 -4.098 7.465 1.00 96.50 86 CYS A O 1
ATOM 695 N N . TRP A 1 87 ? -5.763 -2.940 5.801 1.00 97.00 87 TRP A N 1
ATOM 696 C CA . TRP A 1 87 ? -4.482 -2.673 6.434 1.00 97.00 87 TRP A CA 1
ATOM 697 C C . TRP A 1 87 ? -4.355 -1.195 6.804 1.00 97.00 87 TRP A C 1
ATOM 699 O O . TRP A 1 87 ? -4.875 -0.310 6.115 1.00 97.00 87 TRP A O 1
ATOM 709 N N . ILE A 1 88 ? -3.629 -0.929 7.886 1.00 95.56 88 ILE A N 1
ATOM 710 C CA . ILE A 1 88 ? -3.300 0.410 8.380 1.00 95.56 88 ILE A CA 1
ATOM 711 C C . ILE A 1 88 ? -1.780 0.560 8.522 1.00 95.56 88 ILE A C 1
ATOM 713 O O . ILE A 1 88 ? -1.094 -0.443 8.749 1.00 95.56 88 ILE A O 1
ATOM 717 N N . PRO A 1 89 ? -1.217 1.777 8.378 1.00 94.00 89 PRO A N 1
ATOM 718 C CA . PRO A 1 89 ? 0.195 2.013 8.668 1.00 94.00 89 PRO A CA 1
ATOM 719 C C . PRO A 1 89 ? 0.557 1.527 10.070 1.00 94.00 89 PRO A C 1
ATOM 721 O O . PRO A 1 89 ? -0.206 1.712 11.018 1.00 94.00 89 PRO A O 1
ATOM 724 N N . ASN A 1 90 ? 1.729 0.912 10.202 1.00 92.50 90 ASN A N 1
ATOM 725 C CA . ASN A 1 90 ? 2.193 0.424 11.491 1.00 92.50 90 ASN A CA 1
ATOM 726 C C . ASN A 1 90 ? 2.368 1.589 12.481 1.00 92.50 90 ASN A C 1
ATOM 728 O O . ASN A 1 90 ? 2.896 2.650 12.127 1.00 92.50 90 ASN A O 1
ATOM 732 N N . VAL A 1 91 ? 1.936 1.375 13.723 1.00 85.19 91 VAL A N 1
ATOM 733 C CA . VAL A 1 91 ? 1.957 2.384 14.782 1.00 85.19 91 VAL A CA 1
ATOM 734 C C . VAL A 1 91 ? 3.347 2.423 15.405 1.00 85.19 91 VAL A C 1
ATOM 736 O O . VAL A 1 91 ? 3.820 1.447 15.985 1.00 85.19 91 VAL A O 1
ATOM 739 N N . PHE A 1 92 ? 4.006 3.574 15.305 1.00 82.31 92 PHE A N 1
ATOM 740 C CA . PHE A 1 92 ? 5.249 3.838 16.023 1.00 82.31 92 PHE A CA 1
ATOM 741 C C . PHE A 1 92 ? 4.933 4.617 17.304 1.00 82.31 92 PHE A C 1
ATOM 743 O O . PHE A 1 92 ? 4.026 5.451 17.284 1.00 82.31 92 PHE A O 1
ATOM 750 N N . PRO A 1 93 ? 5.656 4.378 18.415 1.00 84.38 93 PRO A N 1
ATOM 751 C CA . PRO A 1 93 ? 5.422 5.109 19.655 1.00 84.38 93 PRO A CA 1
ATOM 752 C C . PRO A 1 93 ? 5.488 6.624 19.415 1.00 84.38 93 PRO A C 1
ATOM 754 O O . PRO A 1 93 ? 6.451 7.070 18.788 1.00 84.38 93 PRO A O 1
ATOM 757 N N . PRO A 1 94 ? 4.537 7.424 19.934 1.00 81.69 94 PRO A N 1
ATOM 758 C CA . PRO A 1 94 ? 4.462 8.863 19.653 1.00 81.69 94 PRO A CA 1
ATOM 759 C C . PRO A 1 94 ? 5.735 9.610 20.071 1.00 81.69 94 PRO A C 1
ATOM 761 O O . PRO A 1 94 ? 6.134 10.584 19.442 1.00 81.69 94 PRO A O 1
ATOM 764 N N . ASN A 1 95 ? 6.433 9.087 21.080 1.00 88.38 95 ASN A N 1
ATOM 765 C CA . ASN A 1 95 ? 7.654 9.673 21.627 1.00 88.38 95 ASN A CA 1
ATOM 766 C C . ASN A 1 95 ? 8.922 9.222 20.878 1.00 88.38 95 ASN A C 1
ATOM 768 O O . ASN A 1 95 ? 10.034 9.515 21.316 1.00 88.38 95 ASN A O 1
ATOM 772 N N . LYS A 1 96 ? 8.793 8.456 19.786 1.00 86.44 96 LYS A N 1
ATOM 773 C CA . LYS A 1 96 ? 9.926 7.943 19.008 1.00 86.44 96 LYS A CA 1
ATOM 774 C C . LYS A 1 96 ? 9.780 8.309 17.539 1.00 86.44 96 LYS A C 1
ATOM 776 O O . LYS A 1 96 ? 8.749 8.095 16.911 1.00 86.44 96 LYS A O 1
ATOM 781 N N . SER A 1 97 ? 10.870 8.801 16.957 1.00 86.62 97 SER A N 1
ATOM 782 C CA . SER A 1 97 ? 10.934 9.020 15.514 1.00 86.62 97 SER A CA 1
ATOM 783 C C . SER A 1 97 ? 10.873 7.683 14.780 1.00 86.62 97 SER A C 1
ATOM 785 O O . SER A 1 97 ? 11.568 6.733 15.144 1.00 86.62 97 SER A O 1
ATOM 787 N N . ILE A 1 98 ? 10.081 7.625 13.709 1.00 89.81 98 ILE A N 1
ATOM 788 C CA . ILE A 1 98 ? 10.050 6.466 12.813 1.00 89.81 98 ILE A CA 1
ATOM 789 C C . ILE A 1 98 ? 11.474 6.238 12.267 1.00 89.81 98 ILE A C 1
ATOM 791 O O . ILE A 1 98 ? 12.060 7.174 11.704 1.00 89.81 98 ILE A O 1
ATOM 795 N N . PRO A 1 99 ? 12.047 5.024 12.384 1.00 92.12 99 PRO A N 1
ATOM 796 C CA . PRO A 1 99 ? 13.366 4.728 11.837 1.00 92.12 99 PRO A CA 1
ATOM 797 C C . PRO A 1 99 ? 13.485 5.086 10.349 1.00 92.12 99 PRO A C 1
ATOM 799 O O . PRO A 1 99 ? 12.580 4.825 9.551 1.00 92.12 99 PRO A O 1
ATOM 802 N N . ASN A 1 100 ? 14.633 5.643 9.948 1.00 93.81 100 ASN A N 1
ATOM 803 C CA . ASN A 1 100 ? 14.855 6.134 8.580 1.00 93.81 100 ASN A CA 1
ATOM 804 C C . ASN A 1 100 ? 14.636 5.061 7.501 1.00 93.81 100 ASN A C 1
ATOM 806 O O . ASN A 1 100 ? 14.156 5.384 6.414 1.00 93.81 100 ASN A O 1
ATOM 810 N N . LYS A 1 101 ? 14.930 3.789 7.807 1.00 93.12 101 LYS A N 1
ATOM 811 C CA . LYS A 1 101 ? 14.628 2.642 6.934 1.00 93.12 101 LYS A CA 1
ATOM 812 C C . LYS A 1 101 ? 13.143 2.602 6.556 1.00 93.12 101 LYS A C 1
ATOM 814 O O . LYS A 1 101 ? 12.825 2.575 5.371 1.00 93.12 101 LYS A O 1
ATOM 819 N N . TYR A 1 102 ? 12.244 2.674 7.537 1.00 94.25 102 TYR A N 1
ATOM 820 C CA . TYR A 1 102 ? 10.801 2.633 7.291 1.00 94.25 102 TYR A CA 1
ATOM 821 C C . TYR A 1 102 ? 10.308 3.896 6.590 1.00 94.25 102 TYR A C 1
ATOM 823 O O . TYR A 1 102 ? 9.530 3.793 5.649 1.00 94.25 102 TYR A O 1
ATOM 831 N N . LYS A 1 103 ? 10.821 5.084 6.948 1.00 95.12 103 LYS A N 1
ATOM 832 C CA . LYS A 1 103 ? 10.491 6.335 6.233 1.00 95.12 103 LYS A CA 1
ATOM 833 C C . LYS A 1 103 ? 10.787 6.232 4.732 1.00 95.12 103 LYS A C 1
ATOM 835 O O . LYS A 1 103 ? 9.966 6.627 3.908 1.00 95.12 103 LYS A O 1
ATOM 840 N N . ARG A 1 104 ? 11.950 5.680 4.364 1.00 96.94 104 ARG A N 1
ATOM 841 C CA . ARG A 1 104 ? 12.330 5.473 2.955 1.00 96.94 104 ARG A CA 1
ATOM 842 C C . ARG A 1 104 ? 11.448 4.432 2.265 1.00 96.94 104 ARG A C 1
ATOM 844 O O . ARG A 1 104 ? 11.082 4.634 1.111 1.00 96.94 104 ARG A O 1
ATOM 851 N N . GLN A 1 105 ? 11.070 3.366 2.964 1.00 96.88 105 GLN A N 1
ATOM 852 C CA . GLN A 1 105 ? 10.156 2.350 2.436 1.00 96.88 105 GLN A CA 1
ATOM 853 C C . GLN A 1 105 ? 8.738 2.900 2.221 1.00 96.88 105 GLN A C 1
ATOM 855 O O . GLN A 1 105 ? 8.18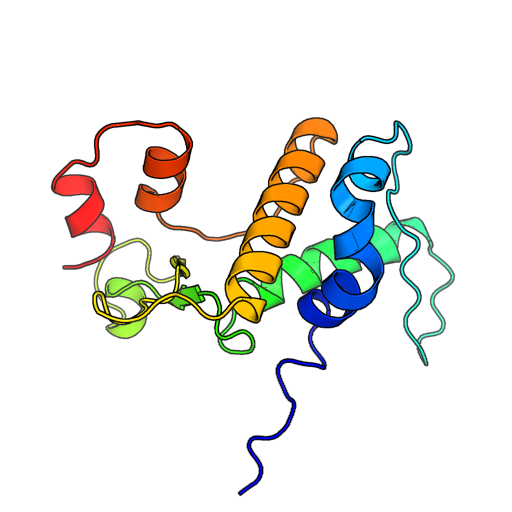6 2.721 1.140 1.00 96.88 105 GLN A O 1
ATOM 860 N N . TYR A 1 106 ? 8.180 3.659 3.170 1.00 96.44 106 TYR A N 1
ATOM 861 C CA . TYR A 1 106 ? 6.904 4.360 2.979 1.00 96.44 106 TYR A CA 1
ATOM 862 C C . TYR A 1 106 ? 6.961 5.355 1.816 1.00 96.44 106 TYR A C 1
ATOM 864 O O . TYR A 1 106 ? 6.036 5.412 1.007 1.00 96.44 106 TYR A O 1
ATOM 872 N N . ARG A 1 107 ? 8.068 6.099 1.673 1.00 97.19 107 ARG A N 1
ATOM 873 C CA . ARG A 1 107 ? 8.277 6.978 0.513 1.00 97.19 107 ARG A CA 1
ATOM 874 C C . ARG A 1 107 ? 8.238 6.193 -0.799 1.00 97.19 107 ARG A C 1
ATOM 876 O O . ARG A 1 107 ? 7.618 6.655 -1.753 1.00 97.19 107 ARG A O 1
ATOM 883 N N . PHE A 1 108 ? 8.873 5.024 -0.847 1.00 97.75 108 PHE A N 1
ATOM 884 C CA . PHE A 1 108 ? 8.851 4.159 -2.025 1.00 97.75 108 PHE A CA 1
ATOM 885 C C . PHE A 1 108 ? 7.439 3.646 -2.346 1.00 97.75 108 PHE A C 1
ATOM 887 O O . PHE A 1 108 ? 7.042 3.656 -3.506 1.00 97.75 108 PHE A O 1
ATOM 894 N N . ILE A 1 109 ? 6.638 3.302 -1.334 1.00 97.31 109 ILE A N 1
ATOM 895 C CA . ILE A 1 109 ? 5.223 2.933 -1.517 1.00 97.31 109 ILE A CA 1
ATOM 896 C C . ILE A 1 109 ? 4.412 4.094 -2.097 1.00 97.31 109 ILE A C 1
ATOM 898 O O . ILE A 1 109 ? 3.698 3.913 -3.080 1.00 97.31 109 ILE A O 1
ATOM 902 N N . GLY A 1 110 ? 4.585 5.311 -1.575 1.00 96.50 110 GLY A N 1
ATOM 903 C CA . GLY A 1 110 ? 3.953 6.498 -2.159 1.00 96.50 110 GLY A CA 1
ATOM 904 C C . GLY A 1 110 ? 4.378 6.740 -3.615 1.00 96.50 110 GLY A C 1
ATOM 905 O O . GLY A 1 110 ? 3.562 7.123 -4.454 1.00 96.50 110 GLY A O 1
ATOM 906 N N . GLN A 1 111 ? 5.641 6.458 -3.955 1.00 96.75 111 GLN A N 1
ATOM 907 C CA . GLN A 1 111 ? 6.115 6.506 -5.341 1.00 96.75 111 GLN A CA 1
ATOM 908 C C . GLN A 1 111 ? 5.455 5.430 -6.215 1.00 96.75 111 GLN A C 1
ATOM 910 O O . GLN A 1 111 ? 5.098 5.740 -7.351 1.00 96.75 111 GLN A O 1
ATOM 915 N N . LEU A 1 112 ? 5.242 4.213 -5.702 1.00 96.25 112 LEU A N 1
ATOM 916 C CA . LEU A 1 112 ? 4.498 3.158 -6.401 1.00 96.25 112 LEU A CA 1
ATOM 917 C C . LEU A 1 112 ? 3.047 3.571 -6.671 1.00 96.25 112 LEU A C 1
ATOM 919 O O . LEU A 1 112 ? 2.570 3.369 -7.785 1.00 96.25 112 LEU A O 1
ATOM 923 N N . PHE A 1 113 ? 2.365 4.219 -5.720 1.00 95.94 113 PHE A N 1
ATOM 924 C CA . PHE A 1 113 ? 1.013 4.749 -5.958 1.00 95.94 113 PHE A CA 1
ATOM 925 C C . PHE A 1 113 ? 1.024 5.809 -7.056 1.00 95.94 113 PHE A C 1
ATOM 927 O O . PHE A 1 113 ? 0.240 5.749 -8.002 1.00 95.94 113 PHE A O 1
ATOM 934 N N . GLY A 1 114 ? 1.966 6.752 -6.984 1.00 94.88 114 GLY A N 1
ATOM 935 C CA . GLY A 1 114 ? 2.121 7.778 -8.009 1.00 94.88 114 GLY A CA 1
ATOM 936 C C . GLY A 1 114 ? 2.435 7.200 -9.393 1.00 94.88 114 GLY A C 1
ATOM 937 O O . GLY A 1 114 ? 1.981 7.749 -10.399 1.00 94.88 114 GLY A O 1
ATOM 938 N N . MET A 1 115 ? 3.208 6.117 -9.462 1.00 95.38 115 MET A N 1
ATOM 939 C CA . MET A 1 115 ? 3.456 5.382 -10.701 1.00 95.38 115 MET A CA 1
ATOM 940 C C . MET A 1 115 ? 2.162 4.754 -11.221 1.00 95.38 115 MET A C 1
ATOM 942 O O . MET A 1 115 ? 1.803 4.964 -12.377 1.00 95.38 115 MET A O 1
ATOM 946 N N . ALA A 1 116 ? 1.452 4.023 -10.361 1.00 94.38 116 ALA A N 1
ATOM 947 C CA . ALA A 1 116 ? 0.238 3.309 -10.722 1.00 94.38 116 ALA A CA 1
ATOM 948 C C . ALA A 1 116 ? -0.847 4.247 -11.260 1.00 94.38 116 ALA A C 1
ATOM 950 O O . ALA A 1 116 ? -1.403 3.981 -12.322 1.00 94.38 116 ALA A O 1
ATOM 951 N N . ILE A 1 117 ? -1.053 5.398 -10.613 1.00 93.50 117 ILE A N 1
ATOM 952 C CA . ILE A 1 117 ? -1.993 6.433 -11.070 1.00 93.50 117 ILE A CA 1
ATOM 953 C C . ILE A 1 117 ? -1.622 6.935 -12.473 1.00 93.50 117 ILE A C 1
ATOM 955 O O . ILE A 1 117 ? -2.464 6.952 -13.368 1.00 93.50 117 ILE A O 1
ATOM 959 N N . ARG A 1 118 ? -0.351 7.297 -12.708 1.00 92.69 118 ARG A N 1
ATOM 960 C CA . ARG A 1 118 ? 0.111 7.801 -14.019 1.00 92.69 118 ARG A CA 1
ATOM 961 C C . ARG A 1 118 ? -0.022 6.768 -15.133 1.00 92.69 118 ARG A C 1
ATOM 963 O O . ARG A 1 118 ? -0.234 7.133 -16.285 1.00 92.69 118 ARG A O 1
ATOM 970 N N . LYS A 1 119 ? 0.140 5.492 -14.790 1.00 89.88 119 LYS A N 1
ATOM 971 C CA . LYS A 1 119 ? 0.111 4.368 -15.730 1.00 89.88 119 LYS A CA 1
ATOM 972 C C . LYS A 1 119 ? -1.241 3.684 -15.834 1.00 89.88 119 LYS A C 1
ATOM 974 O O . LYS A 1 119 ? -1.369 2.745 -16.610 1.00 89.88 119 LYS A O 1
ATOM 979 N N . LYS A 1 120 ? -2.237 4.147 -15.074 1.00 90.62 120 LYS A N 1
ATOM 980 C CA . LYS A 1 120 ? -3.547 3.495 -14.958 1.00 90.62 120 LYS A CA 1
ATOM 981 C C . LYS A 1 120 ? -3.407 2.010 -14.583 1.00 90.62 120 LYS A C 1
ATOM 983 O O . LYS A 1 120 ? -4.174 1.168 -15.040 1.00 90.62 120 LYS A O 1
ATOM 988 N N . HIS A 1 121 ? -2.408 1.685 -13.760 1.00 90.50 121 HIS A N 1
ATOM 989 C CA . HIS A 1 121 ? -2.263 0.353 -13.185 1.00 90.50 121 HIS A CA 1
ATOM 990 C C . HIS A 1 121 ? -3.118 0.241 -11.931 1.00 90.50 121 HIS A C 1
ATOM 992 O O . HIS A 1 121 ? -3.068 1.099 -11.051 1.00 90.50 121 HIS A O 1
ATOM 998 N N . TYR A 1 122 ? -3.859 -0.855 -11.833 1.00 91.25 122 TYR A N 1
ATOM 999 C CA . TYR A 1 122 ? -4.556 -1.217 -10.614 1.00 91.25 122 TYR A CA 1
ATOM 1000 C C . TYR A 1 122 ? -3.581 -1.905 -9.653 1.00 91.25 122 TYR A C 1
ATOM 1002 O O . TYR A 1 122 ? -2.983 -2.926 -9.997 1.00 91.25 122 TYR A O 1
ATOM 1010 N N . LEU A 1 123 ? -3.408 -1.341 -8.457 1.00 94.31 123 LEU A N 1
ATOM 1011 C CA . LEU A 1 123 ? -2.686 -1.994 -7.367 1.00 94.31 123 LEU A CA 1
ATOM 1012 C C . LEU A 1 123 ? -3.703 -2.704 -6.478 1.00 94.31 123 LEU A C 1
ATOM 1014 O O . LEU A 1 123 ? -4.612 -2.064 -5.955 1.00 94.31 123 LEU A O 1
ATOM 1018 N N . ASN A 1 124 ? -3.533 -4.009 -6.277 1.00 95.44 124 ASN A N 1
ATOM 1019 C CA . ASN A 1 124 ? -4.384 -4.795 -5.385 1.00 95.44 124 ASN A CA 1
ATOM 1020 C C . ASN A 1 124 ? -3.967 -4.589 -3.917 1.00 95.44 124 ASN A C 1
ATOM 1022 O O . ASN A 1 124 ? -3.408 -5.482 -3.282 1.00 95.44 124 ASN A O 1
ATOM 1026 N N . ILE A 1 125 ? -4.169 -3.372 -3.415 1.00 95.44 125 ILE A N 1
ATOM 1027 C CA . ILE A 1 125 ? -3.878 -2.958 -2.039 1.00 95.44 125 ILE A CA 1
ATOM 1028 C C . ILE A 1 125 ? -5.182 -2.740 -1.283 1.00 95.44 125 ILE A C 1
ATOM 1030 O O . ILE A 1 125 ? -6.105 -2.093 -1.774 1.00 95.44 125 ILE A O 1
ATOM 1034 N N . LYS A 1 126 ? -5.244 -3.262 -0.062 1.00 95.31 126 LYS A N 1
ATOM 1035 C CA . LYS A 1 126 ? -6.436 -3.202 0.785 1.00 95.31 126 LYS A CA 1
ATOM 1036 C C . LYS A 1 126 ? -6.172 -2.291 1.970 1.00 95.31 126 LYS A C 1
ATOM 1038 O O . LYS A 1 126 ? -5.854 -2.766 3.051 1.00 95.31 126 LYS A O 1
ATOM 1043 N N . PHE A 1 127 ? -6.221 -0.979 1.764 1.00 96.81 127 PHE A N 1
ATOM 1044 C CA . PHE A 1 127 ? -6.058 -0.008 2.850 1.00 96.81 127 PHE A CA 1
ATOM 1045 C C . PHE A 1 127 ? -7.395 0.541 3.322 1.00 96.81 127 PHE A C 1
ATOM 1047 O O . PHE A 1 127 ? -8.316 0.712 2.525 1.00 96.81 127 PHE A O 1
ATOM 1054 N N . VAL A 1 128 ? -7.465 0.865 4.613 1.00 95.88 128 VAL A N 1
ATOM 1055 C CA . VAL A 1 128 ? -8.634 1.519 5.214 1.00 95.88 128 VAL A CA 1
ATOM 1056 C C . VAL A 1 128 ? -8.907 2.895 4.600 1.00 95.88 128 VAL A C 1
ATOM 1058 O O . VAL A 1 128 ? -7.981 3.599 4.182 1.00 95.88 128 VAL A O 1
ATOM 1061 N N . ILE A 1 129 ? -10.171 3.324 4.640 1.00 94.81 129 ILE A N 1
ATOM 1062 C CA . ILE A 1 129 ? -10.603 4.633 4.128 1.00 94.81 129 ILE A CA 1
ATOM 1063 C C . ILE A 1 129 ? -9.850 5.806 4.772 1.00 94.81 129 ILE A C 1
ATOM 1065 O O . ILE A 1 129 ? -9.519 6.776 4.091 1.00 94.81 129 ILE A O 1
ATOM 1069 N N . LEU A 1 130 ? -9.477 5.676 6.052 1.00 95.25 130 LEU A N 1
ATOM 1070 C CA . LEU A 1 130 ? -8.716 6.690 6.788 1.00 95.25 130 LEU A CA 1
ATOM 1071 C C . LEU 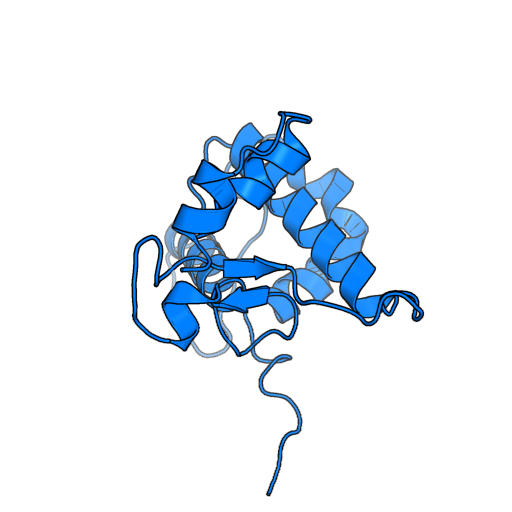A 1 130 ? -7.406 7.071 6.094 1.00 95.25 130 LEU A C 1
ATOM 1073 O O . LEU A 1 130 ? -7.023 8.240 6.100 1.00 95.25 130 LEU A O 1
ATOM 1077 N N . LEU A 1 131 ? -6.717 6.098 5.485 1.00 94.62 131 LEU A N 1
ATOM 1078 C CA . LEU A 1 131 ? -5.459 6.361 4.793 1.00 94.62 131 LEU A CA 1
ATOM 1079 C C . LEU A 1 131 ? -5.695 7.244 3.565 1.00 94.62 131 LEU A C 1
ATOM 1081 O O . LEU A 1 131 ? -4.969 8.213 3.351 1.00 94.62 131 LEU A O 1
ATOM 1085 N N . TRP A 1 132 ? -6.723 6.923 2.782 1.00 94.50 132 TRP A N 1
ATOM 1086 C CA . TRP A 1 132 ? -7.070 7.656 1.567 1.00 94.50 132 TRP A CA 1
ATOM 1087 C C . TRP A 1 132 ? -7.551 9.066 1.881 1.00 94.50 132 TRP A C 1
ATOM 1089 O O . TRP A 1 132 ? -7.013 10.022 1.324 1.00 94.50 132 TRP A O 1
ATOM 1099 N N . LYS A 1 133 ? -8.453 9.208 2.858 1.00 96.94 133 LYS A N 1
ATOM 1100 C CA . LYS A 1 133 ? -8.906 10.515 3.348 1.00 96.94 133 LYS A CA 1
ATOM 1101 C C . LYS A 1 133 ? -7.739 11.373 3.813 1.00 96.94 133 LYS A C 1
ATOM 1103 O O . LYS A 1 133 ? -7.632 12.536 3.434 1.00 96.94 133 LYS A O 1
ATOM 1108 N N . LYS A 1 134 ? -6.789 10.788 4.552 1.00 94.06 134 LYS A N 1
ATOM 1109 C CA . LYS A 1 134 ? -5.605 11.522 5.008 1.00 94.06 134 LYS A CA 1
ATOM 1110 C C . LYS A 1 134 ? -4.706 11.983 3.859 1.00 94.06 134 LYS A C 1
ATOM 1112 O O . LYS A 1 134 ? -4.163 13.079 3.941 1.00 94.06 134 LYS A O 1
ATOM 1117 N N . LEU A 1 135 ? -4.546 11.177 2.808 1.00 92.94 135 LEU A N 1
ATOM 1118 C CA . LEU A 1 135 ? -3.775 11.553 1.614 1.00 92.94 135 LEU A CA 1
ATOM 1119 C C . LEU A 1 135 ? -4.456 12.656 0.793 1.00 92.94 135 LEU A C 1
ATOM 1121 O O . LEU A 1 135 ? -3.764 13.455 0.165 1.00 92.94 135 LEU A O 1
ATOM 1125 N N . LEU A 1 136 ? -5.788 12.695 0.807 1.00 95.75 136 LEU A N 1
ATOM 1126 C CA . LEU A 1 136 ? -6.609 13.680 0.100 1.00 95.75 136 LEU A CA 1
ATOM 1127 C C . LEU A 1 136 ? -6.914 14.934 0.937 1.00 95.75 136 LEU A C 1
ATOM 1129 O O . LEU A 1 136 ? -7.559 15.850 0.439 1.00 95.75 136 LEU A O 1
ATOM 1133 N N . ASN A 1 137 ? -6.425 15.005 2.181 1.00 96.25 137 ASN A N 1
ATOM 1134 C CA . ASN A 1 137 ? -6.771 16.045 3.159 1.00 96.25 137 ASN A CA 1
ATOM 1135 C C . ASN A 1 137 ? -8.284 16.159 3.434 1.00 96.25 137 ASN A C 1
ATOM 1137 O O . ASN A 1 137 ? -8.791 17.244 3.715 1.00 96.25 137 ASN A O 1
ATOM 1141 N N . GLU A 1 138 ? -9.000 15.039 3.390 1.00 97.88 138 GLU A N 1
ATOM 1142 C CA . GLU A 1 138 ? -10.409 14.961 3.773 1.00 97.88 138 GLU A CA 1
ATOM 1143 C C . GLU A 1 138 ? -10.574 14.796 5.291 1.00 97.88 138 GLU A C 1
ATOM 1145 O O . GLU A 1 138 ? -9.694 14.281 5.992 1.00 97.88 138 GLU A O 1
ATOM 1150 N N . LEU A 1 139 ? -11.731 15.226 5.805 1.00 97.06 139 LEU A N 1
ATOM 1151 C CA . LEU A 1 139 ? -12.090 15.053 7.209 1.00 97.06 139 LEU A CA 1
ATOM 1152 C C . LEU A 1 139 ? -12.396 13.582 7.511 1.00 97.06 139 LEU A C 1
ATOM 1154 O O . LEU A 1 139 ? -13.141 12.917 6.790 1.00 97.06 139 LEU A O 1
ATOM 1158 N N . ILE A 1 140 ? -11.829 13.094 8.612 1.00 96.75 140 ILE A N 1
ATOM 1159 C CA . ILE A 1 140 ? -12.130 11.776 9.171 1.00 96.75 140 ILE A CA 1
ATOM 1160 C C . ILE A 1 140 ? -13.344 11.920 10.088 1.00 96.75 140 ILE A C 1
ATOM 1162 O O . ILE A 1 140 ? -13.330 12.732 11.014 1.00 96.75 140 ILE A O 1
ATOM 1166 N N . SER A 1 141 ? -14.380 11.135 9.817 1.00 96.50 141 SER A N 1
ATOM 1167 C CA . SER A 1 141 ? -15.597 11.045 10.623 1.00 96.50 141 SER A CA 1
ATOM 1168 C C . SER A 1 141 ? -15.486 9.951 11.687 1.00 96.50 141 SER A C 1
ATOM 1170 O O . SER A 1 141 ? -14.582 9.113 11.655 1.00 96.50 141 SER A O 1
ATOM 1172 N N . ILE A 1 142 ? -16.423 9.949 12.636 1.00 96.25 142 ILE A N 1
ATOM 1173 C CA . ILE A 1 142 ? -16.524 8.891 13.651 1.00 96.25 142 ILE A CA 1
ATOM 1174 C C . ILE A 1 142 ? -16.935 7.569 12.991 1.00 96.25 142 ILE A C 1
ATOM 1176 O O . ILE A 1 142 ? -16.477 6.503 13.399 1.00 96.25 142 ILE A O 1
ATOM 1180 N N . GLU A 1 143 ? -17.760 7.632 11.950 1.00 95.25 143 GLU A N 1
ATOM 1181 C CA . GLU A 1 143 ? -18.201 6.486 11.159 1.00 95.25 143 GLU A CA 1
ATOM 1182 C C . GLU A 1 143 ? -17.005 5.781 10.504 1.00 95.25 143 GLU A C 1
ATOM 1184 O O . GLU A 1 143 ? -16.886 4.564 10.615 1.00 95.25 143 GLU A O 1
ATOM 1189 N N . ASP A 1 144 ? -16.049 6.538 9.948 1.00 95.44 144 ASP A N 1
ATOM 1190 C CA . ASP A 1 144 ? -14.827 5.959 9.365 1.00 95.44 144 ASP A CA 1
ATOM 1191 C C . ASP A 1 144 ? -13.982 5.180 10.390 1.00 95.44 144 ASP A C 1
ATOM 1193 O O . ASP A 1 144 ? -13.245 4.263 10.023 1.00 95.44 144 ASP A O 1
ATOM 1197 N N . ILE A 1 145 ? -14.042 5.576 11.668 1.00 94.56 145 ILE A N 1
ATOM 1198 C CA . ILE A 1 145 ? -13.336 4.899 12.763 1.00 94.56 145 ILE A CA 1
ATOM 1199 C C . ILE A 1 145 ? -14.080 3.613 13.133 1.00 94.56 145 ILE A C 1
ATOM 1201 O O . ILE A 1 145 ? -13.459 2.552 13.175 1.00 94.56 145 ILE A O 1
ATOM 1205 N N . LYS A 1 146 ? -15.405 3.686 13.322 1.00 94.62 146 LYS A N 1
ATOM 1206 C CA . LYS A 1 146 ? -16.261 2.524 13.639 1.00 94.62 146 LYS A CA 1
ATOM 1207 C C . LYS A 1 146 ? -16.169 1.419 12.584 1.00 94.62 146 LYS A C 1
ATOM 1209 O O . LYS A 1 146 ? -16.226 0.235 12.903 1.00 94.62 146 LYS A O 1
ATOM 1214 N N . ASP A 1 147 ? -15.974 1.801 11.326 1.00 94.31 147 ASP A N 1
ATOM 1215 C CA . ASP A 1 147 ? -15.814 0.872 10.207 1.00 94.31 147 ASP A CA 1
ATOM 1216 C C . ASP A 1 147 ? -14.553 -0.001 10.293 1.00 94.31 147 ASP A C 1
ATOM 1218 O O . ASP A 1 147 ? -14.459 -1.010 9.583 1.00 94.31 147 ASP A O 1
ATOM 1222 N N . ILE A 1 148 ? -13.577 0.368 11.129 1.00 94.38 148 ILE A N 1
ATOM 1223 C CA . ILE A 1 148 ? -12.302 -0.349 11.267 1.00 94.38 148 ILE A CA 1
ATOM 1224 C C . ILE A 1 148 ? -11.960 -0.757 12.705 1.00 94.38 148 ILE A C 1
ATOM 1226 O O . ILE A 1 148 ? -11.062 -1.585 12.879 1.00 94.38 148 ILE A O 1
ATOM 1230 N N . ASP A 1 149 ? -12.637 -0.177 13.696 1.00 92.88 149 ASP A N 1
ATOM 1231 C CA . ASP A 1 149 ? -12.446 -0.409 15.129 1.00 92.88 149 ASP A CA 1
ATOM 1232 C C . ASP A 1 149 ? -13.805 -0.334 15.842 1.00 92.88 149 ASP A C 1
ATOM 1234 O O . ASP A 1 149 ? -14.332 0.759 16.078 1.00 92.88 149 ASP A O 1
ATOM 1238 N N . LEU A 1 150 ? -14.395 -1.509 16.085 1.00 88.19 150 LEU A N 1
ATOM 1239 C CA . LEU A 1 150 ? -15.687 -1.685 16.755 1.00 88.19 150 LEU A CA 1
ATOM 1240 C C . LEU A 1 150 ? -15.533 -1.898 18.265 1.00 88.19 150 LEU A C 1
ATOM 1242 O O . LEU A 1 150 ? -14.738 -2.785 18.656 1.00 88.19 150 LEU A O 1
#

Radius of gyration: 16.85 Å; chains: 1; bounding box: 35×36×43 Å

pLDDT: mean 89.94, std 11.98, range [31.42, 97.88]